Protein AF-A0ABD0RJ43-F1 (afdb_monomer_lite)

Foldseek 3Di:
DVVVVVVVVVVVVVVVVVVVPDCPPPDDDDDPRVCVVCCVPPNPVVVVVVVVVD

Secondary structure (DSSP, 8-state):
-HHHHHHHHHHHHHHHHHTS-S--S-----THHHHHHHHHHH-HHHHHHHHTT-

Radius of gyration: 18.02 Å; chains: 1; bounding box: 26×26×53 Å

pLDDT: mean 74.84, std 11.95, range [50.5, 88.81]

Sequence (54 aa):
MMWKTTALAVCLLLAGVQALDGPSYGVKLCGREFIRAVIFTCGGSRWKRSLTNT

InterPro domains:
  IPR036438 Insulin-like superfamily [SSF56994] (17-51)
  IPR051777 Insulin-like_neuropeptide_ligands [PTHR20968] (2-53)

Organism: Cirrhinus mrigala (NCBI:txid683832)

Structure (mmCIF, N/CA/C/O backbone):
data_AF-A0ABD0RJ43-F1
#
_entry.id   AF-A0ABD0RJ43-F1
#
loop_
_atom_site.group_PDB
_atom_site.id
_atom_site.type_symbol
_atom_site.label_atom_id
_atom_site.label_alt_id
_atom_site.label_comp_id
_atom_site.label_asym_id
_atom_site.label_entity_id
_atom_site.label_seq_id
_atom_site.pdbx_PDB_ins_code
_atom_site.Cartn_x
_atom_site.Cartn_y
_atom_site.Cartn_z
_atom_site.occupancy
_atom_site.B_iso_or_equiv
_atom_site.auth_seq_id
_atom_site.auth_comp_id
_atom_site.auth_asym_id
_atom_site.auth_atom_id
_atom_site.pdbx_PDB_model_num
ATOM 1 N N . MET A 1 1 ? 18.366 -16.272 -32.010 1.00 61.12 1 MET A N 1
ATOM 2 C CA . MET A 1 1 ? 18.811 -16.225 -30.595 1.00 61.12 1 MET A CA 1
ATOM 3 C C . MET A 1 1 ? 18.611 -14.871 -29.894 1.00 61.12 1 MET A C 1
ATOM 5 O O . MET A 1 1 ? 18.480 -14.901 -28.678 1.00 61.12 1 MET A O 1
ATOM 9 N N . MET A 1 2 ? 18.521 -13.716 -30.582 1.00 63.94 2 MET A N 1
ATOM 10 C CA . MET A 1 2 ? 18.366 -12.399 -29.916 1.0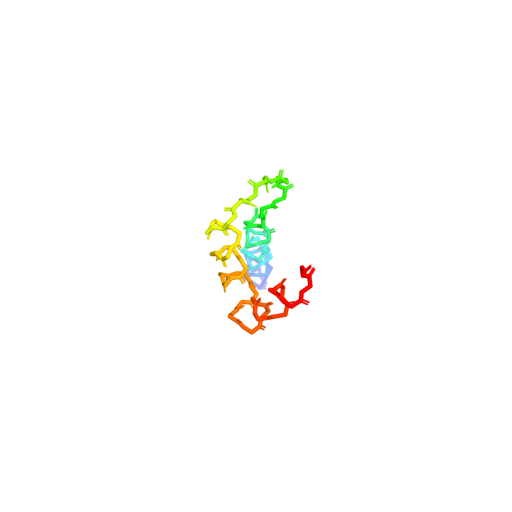0 63.94 2 MET A CA 1
ATOM 11 C C . MET A 1 2 ? 17.053 -12.179 -29.149 1.00 63.94 2 MET A C 1
ATOM 13 O O . MET A 1 2 ? 17.027 -11.413 -28.200 1.00 63.94 2 MET A O 1
ATOM 17 N N . TRP A 1 3 ? 15.955 -12.848 -29.504 1.00 84.69 3 TRP A N 1
ATOM 18 C CA . TRP A 1 3 ? 14.670 -12.568 -28.847 1.00 84.69 3 TRP A CA 1
ATOM 19 C C . TRP A 1 3 ? 14.666 -12.940 -27.353 1.00 84.69 3 TRP A C 1
ATOM 21 O O . TRP A 1 3 ? 13.999 -12.287 -26.559 1.00 84.69 3 TRP A O 1
ATOM 31 N N . LYS A 1 4 ? 15.458 -13.948 -26.945 1.00 78.12 4 LYS A N 1
ATOM 32 C CA . LYS A 1 4 ? 15.528 -14.382 -25.541 1.00 78.12 4 LYS A CA 1
ATOM 33 C C . LYS A 1 4 ? 16.198 -13.324 -24.669 1.00 78.12 4 LYS A C 1
ATOM 35 O O . LYS A 1 4 ? 15.756 -13.112 -23.548 1.00 78.12 4 LYS A O 1
ATOM 40 N N . THR A 1 5 ? 17.237 -12.657 -25.172 1.00 84.75 5 THR A N 1
ATOM 41 C CA . THR A 1 5 ? 17.913 -11.576 -24.440 1.00 84.75 5 THR A CA 1
ATOM 42 C C . THR A 1 5 ? 17.017 -10.349 -24.350 1.00 84.75 5 THR A C 1
ATOM 44 O O . THR A 1 5 ? 16.915 -9.763 -23.277 1.00 84.75 5 THR A O 1
ATOM 47 N N . THR A 1 6 ? 16.293 -10.015 -25.422 1.00 83.56 6 THR A N 1
ATOM 4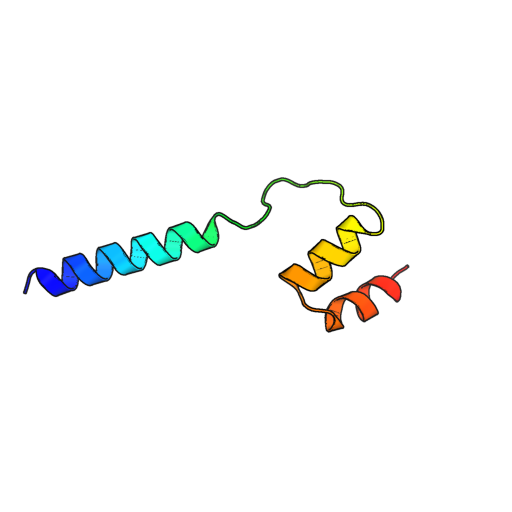8 C CA . THR A 1 6 ? 15.291 -8.940 -25.398 1.00 83.56 6 THR A CA 1
ATOM 49 C C . THR A 1 6 ? 14.161 -9.246 -24.412 1.00 83.56 6 THR A C 1
ATOM 51 O O . THR A 1 6 ? 13.815 -8.393 -23.601 1.00 83.56 6 THR A O 1
ATOM 54 N N . ALA A 1 7 ? 13.631 -10.472 -24.415 1.00 86.88 7 ALA A N 1
ATOM 55 C CA . ALA A 1 7 ? 12.576 -10.895 -23.497 1.00 86.88 7 ALA A CA 1
ATOM 56 C C . ALA A 1 7 ? 13.036 -10.856 -22.031 1.00 86.88 7 ALA A C 1
ATOM 58 O O . ALA A 1 7 ? 12.313 -10.352 -21.175 1.00 86.88 7 ALA A O 1
ATOM 59 N N . LEU A 1 8 ? 14.253 -11.328 -21.740 1.00 85.31 8 LEU A N 1
ATOM 60 C CA . LEU A 1 8 ? 14.822 -11.270 -20.392 1.00 85.31 8 LEU A CA 1
ATOM 61 C C . LEU A 1 8 ? 15.070 -9.829 -19.933 1.00 85.31 8 LEU A C 1
ATOM 63 O O . LEU A 1 8 ? 14.751 -9.505 -18.793 1.00 85.31 8 LEU A O 1
ATOM 67 N N . ALA A 1 9 ? 15.575 -8.956 -20.808 1.00 86.69 9 ALA A N 1
ATOM 68 C CA . ALA A 1 9 ? 15.794 -7.545 -20.490 1.00 86.69 9 ALA A CA 1
ATOM 69 C C . ALA A 1 9 ? 14.477 -6.813 -20.182 1.00 86.69 9 ALA A C 1
ATOM 71 O O . ALA A 1 9 ? 14.390 -6.097 -19.186 1.00 86.69 9 ALA A O 1
ATOM 72 N N . VAL A 1 10 ? 13.434 -7.043 -20.988 1.00 86.88 10 VAL A N 1
ATOM 73 C CA . VAL A 1 10 ? 12.090 -6.494 -20.743 1.00 86.88 10 VAL A CA 1
ATOM 74 C C . VAL A 1 10 ? 11.516 -7.030 -19.430 1.00 86.88 10 VAL A C 1
ATOM 76 O O . VAL A 1 10 ? 10.982 -6.260 -18.639 1.00 86.88 10 VAL A O 1
ATOM 79 N N . CYS A 1 11 ? 11.674 -8.325 -19.149 1.00 83.50 11 CYS A N 1
ATOM 80 C CA . CYS A 1 11 ? 11.192 -8.925 -17.906 1.00 83.50 11 CYS A CA 1
ATOM 81 C C . CYS A 1 11 ? 11.893 -8.341 -16.666 1.00 83.50 11 CYS A C 1
ATOM 83 O O . CYS A 1 11 ? 11.239 -8.089 -15.655 1.00 83.50 11 CYS A O 1
ATOM 85 N N . LEU A 1 12 ? 13.205 -8.085 -16.748 1.00 82.06 12 LEU A N 1
ATOM 86 C CA . LEU A 1 12 ? 13.973 -7.464 -15.666 1.00 82.06 12 LEU A CA 1
ATOM 87 C C . LEU A 1 12 ? 13.550 -6.006 -15.431 1.00 82.06 12 LEU A C 1
ATOM 89 O O . LEU A 1 12 ? 13.388 -5.587 -14.287 1.00 82.06 12 LEU A O 1
ATOM 93 N N . LEU A 1 13 ? 13.330 -5.251 -16.513 1.00 79.88 13 LEU A N 1
ATOM 94 C CA . LEU A 1 13 ? 12.836 -3.873 -16.456 1.00 79.88 13 LEU A CA 1
ATOM 95 C C . LEU A 1 13 ? 11.448 -3.802 -15.811 1.00 79.88 13 LEU A C 1
ATOM 97 O O . LEU A 1 13 ? 11.235 -2.970 -14.933 1.00 79.88 13 LEU A O 1
ATOM 101 N N . LEU A 1 14 ? 10.536 -4.705 -16.191 1.00 74.06 14 LEU A N 1
ATOM 102 C CA . LEU A 1 14 ? 9.185 -4.795 -15.626 1.00 74.06 14 LEU A CA 1
ATOM 103 C C . LEU A 1 14 ? 9.179 -5.203 -14.143 1.00 74.06 14 LEU A C 1
ATOM 105 O O . LEU A 1 14 ? 8.342 -4.730 -13.380 1.00 74.06 14 LEU A O 1
ATOM 109 N N . ALA A 1 15 ? 10.107 -6.055 -13.708 1.00 72.00 15 ALA A N 1
ATOM 110 C CA . ALA A 1 15 ? 10.240 -6.405 -12.295 1.00 72.00 15 ALA A CA 1
ATOM 111 C C . ALA A 1 15 ? 10.820 -5.246 -11.461 1.00 72.00 15 ALA A C 1
ATOM 113 O O . ALA A 1 15 ? 10.400 -5.038 -10.324 1.00 72.00 15 ALA A O 1
ATOM 114 N N . GLY A 1 16 ? 11.753 -4.473 -12.030 1.00 65.56 16 GLY A N 1
ATOM 115 C CA . GLY A 1 16 ? 12.371 -3.323 -11.364 1.00 65.56 16 GLY A CA 1
ATOM 116 C C . GLY A 1 16 ? 11.409 -2.157 -11.122 1.00 65.56 16 GLY A C 1
ATOM 117 O O . GLY A 1 16 ? 11.470 -1.535 -10.065 1.00 65.56 16 GLY A O 1
ATOM 118 N N . VAL A 1 17 ? 10.484 -1.892 -12.053 1.00 59.97 17 VAL A N 1
ATOM 119 C CA . VAL A 1 17 ? 9.455 -0.844 -11.884 1.00 59.97 17 VAL A CA 1
ATOM 120 C C . VAL A 1 17 ? 8.485 -1.159 -10.739 1.00 59.97 17 VAL A C 1
ATOM 122 O O . VAL A 1 17 ? 8.156 -0.264 -9.972 1.00 59.97 17 VAL A O 1
ATOM 125 N N . GLN A 1 18 ? 8.115 -2.427 -10.535 1.00 57.59 18 GLN A N 1
ATOM 126 C CA . GLN A 1 18 ? 7.191 -2.836 -9.460 1.00 57.59 18 GLN A CA 1
ATOM 127 C C . GLN A 1 18 ? 7.792 -2.668 -8.052 1.00 57.59 18 GLN A C 1
ATOM 129 O O . GLN A 1 18 ? 7.067 -2.583 -7.064 1.00 57.59 18 GLN A O 1
ATOM 134 N N . ALA A 1 19 ? 9.124 -2.641 -7.944 1.00 55.47 19 ALA A N 1
ATOM 135 C CA . ALA A 1 19 ? 9.830 -2.496 -6.672 1.00 55.47 19 ALA A CA 1
ATOM 136 C C . ALA A 1 19 ? 9.957 -1.032 -6.211 1.00 55.47 19 ALA A C 1
ATOM 138 O O . ALA A 1 19 ? 10.334 -0.789 -5.064 1.00 55.47 19 ALA A O 1
ATOM 139 N N . LEU A 1 20 ? 9.644 -0.062 -7.079 1.00 55.19 20 LEU A N 1
ATOM 140 C CA . LEU A 1 20 ? 9.784 1.366 -6.785 1.00 55.19 20 LEU A CA 1
ATOM 141 C C . LEU A 1 20 ? 8.503 2.011 -6.225 1.00 55.19 20 LEU A C 1
ATOM 143 O O . LEU A 1 20 ? 8.548 3.153 -5.776 1.00 55.19 20 LEU A O 1
ATOM 147 N N . ASP A 1 21 ? 7.394 1.268 -6.179 1.00 50.50 21 ASP A N 1
ATOM 148 C CA . ASP A 1 21 ? 6.097 1.704 -5.634 1.00 50.50 21 ASP A CA 1
ATOM 149 C C . ASP A 1 21 ? 5.916 1.364 -4.138 1.00 50.50 21 ASP A C 1
ATOM 151 O O . ASP A 1 21 ? 4.807 1.321 -3.602 1.00 50.50 21 ASP A O 1
ATOM 155 N N . GLY A 1 22 ? 7.014 1.115 -3.422 1.00 55.53 22 GLY A N 1
ATOM 156 C CA . GLY A 1 22 ? 7.012 1.057 -1.962 1.00 55.53 22 GLY A CA 1
ATOM 157 C C . GLY A 1 22 ? 7.185 2.463 -1.376 1.00 55.53 22 GLY A C 1
ATOM 158 O O . GLY A 1 22 ? 8.119 3.152 -1.799 1.00 55.53 22 GLY A O 1
ATOM 159 N N . PRO A 1 23 ? 6.359 2.905 -0.399 1.00 55.44 23 PRO A N 1
ATOM 160 C CA . PRO A 1 23 ? 6.476 4.219 0.235 1.00 55.44 23 PRO A CA 1
ATOM 161 C C . PRO A 1 23 ? 7.791 4.309 1.021 1.00 55.44 23 PRO A C 1
ATOM 163 O O . PRO A 1 23 ? 7.858 4.081 2.224 1.00 55.44 23 PRO A O 1
ATOM 166 N N . SER A 1 24 ? 8.862 4.622 0.298 1.00 54.47 24 SER A N 1
ATOM 167 C CA . SER A 1 24 ? 10.221 4.807 0.812 1.00 54.47 24 SER A CA 1
ATOM 168 C C . SER A 1 24 ? 10.392 6.193 1.443 1.00 54.47 24 SER A C 1
ATOM 170 O O . SER A 1 24 ? 11.415 6.496 2.050 1.00 54.47 24 SER A O 1
ATOM 172 N N . TYR A 1 25 ? 9.366 7.038 1.335 1.00 58.22 25 TYR A N 1
ATOM 173 C CA . TYR A 1 25 ? 9.217 8.256 2.107 1.00 58.22 25 TYR A CA 1
ATOM 174 C C . TYR A 1 25 ? 8.521 7.909 3.431 1.00 58.22 25 TYR A C 1
ATOM 176 O O . TYR A 1 25 ? 7.387 7.434 3.456 1.00 58.22 25 TYR A O 1
ATOM 184 N N . GLY A 1 26 ? 9.196 8.129 4.559 1.00 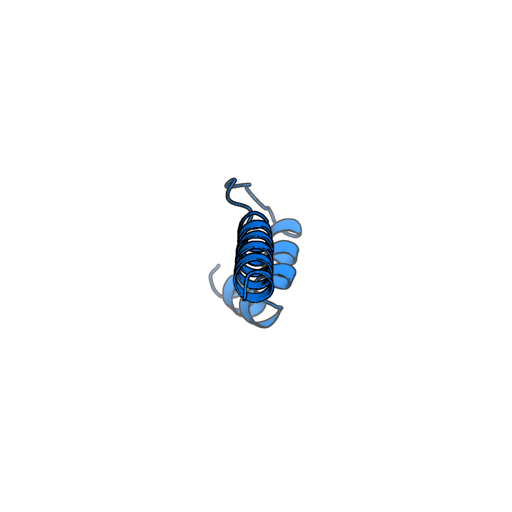61.94 26 GLY A N 1
ATOM 185 C CA . GLY A 1 26 ? 8.586 7.970 5.879 1.00 61.94 26 GLY A CA 1
ATOM 186 C C . GLY A 1 26 ? 7.500 9.023 6.107 1.00 61.94 26 GLY A C 1
ATOM 187 O O . GLY A 1 26 ? 7.772 10.076 6.676 1.00 61.94 26 GLY A O 1
ATOM 188 N N . VAL A 1 27 ? 6.270 8.765 5.657 1.00 72.50 27 VAL A N 1
ATOM 189 C CA . VAL A 1 27 ? 5.097 9.581 6.001 1.00 72.50 27 VAL A CA 1
ATOM 190 C C . VAL A 1 27 ? 4.520 9.141 7.337 1.00 72.50 27 VAL A C 1
ATOM 192 O O . VAL A 1 27 ? 4.299 7.956 7.584 1.00 72.50 27 VAL A O 1
ATOM 195 N N . LYS A 1 28 ? 4.224 10.114 8.204 1.00 76.00 28 LYS A N 1
ATOM 196 C CA . LYS A 1 28 ? 3.441 9.869 9.418 1.00 76.00 28 LYS A CA 1
ATOM 197 C C . LYS A 1 28 ? 1.989 9.620 9.029 1.00 76.00 28 LYS A C 1
ATOM 199 O O . LYS A 1 28 ? 1.236 10.551 8.761 1.00 76.00 28 LYS A O 1
ATOM 204 N N . LEU A 1 29 ? 1.607 8.352 9.009 1.00 83.19 29 LEU A N 1
ATOM 205 C CA . LEU A 1 29 ? 0.216 7.946 8.896 1.00 83.19 29 LEU A CA 1
ATOM 206 C C . LEU A 1 29 ? -0.412 7.942 10.290 1.00 83.19 29 LEU A C 1
ATOM 208 O O . LEU A 1 29 ? 0.091 7.289 11.201 1.00 83.19 29 LEU A O 1
ATOM 212 N N . CYS A 1 30 ? -1.520 8.661 10.452 1.00 83.38 30 CYS A N 1
ATOM 213 C CA . CYS A 1 30 ? -2.246 8.741 11.718 1.00 83.38 30 CYS A CA 1
ATOM 214 C C . CYS A 1 30 ? -3.606 8.044 11.597 1.00 83.38 30 CYS A C 1
ATOM 216 O O . CYS A 1 30 ? -4.313 8.195 10.597 1.00 83.38 30 CYS A O 1
ATOM 218 N N . GLY A 1 31 ? -3.988 7.292 12.632 1.00 86.06 31 GLY A N 1
ATOM 219 C CA . GLY A 1 31 ? -5.320 6.698 12.770 1.00 86.06 31 GLY A CA 1
ATOM 220 C C . GLY A 1 31 ? -5.762 5.876 11.553 1.00 86.06 31 GLY A C 1
ATOM 221 O O . GLY A 1 31 ? -5.226 4.803 11.281 1.00 86.06 31 GLY A O 1
ATOM 222 N N . ARG A 1 32 ? -6.761 6.384 10.817 1.00 87.69 32 ARG A N 1
ATOM 223 C CA . ARG A 1 32 ? -7.393 5.677 9.687 1.00 87.69 32 ARG A CA 1
ATOM 224 C C . ARG A 1 32 ? -6.458 5.465 8.502 1.00 87.69 32 ARG A C 1
ATOM 226 O O . ARG A 1 32 ? -6.567 4.439 7.837 1.00 87.69 32 ARG A O 1
ATOM 233 N N . GLU A 1 33 ? -5.533 6.388 8.262 1.00 88.25 33 GLU A N 1
ATOM 234 C CA . GLU A 1 33 ? -4.588 6.247 7.150 1.00 88.25 33 GLU A CA 1
ATOM 235 C C . GLU A 1 33 ? -3.520 5.190 7.457 1.00 88.25 33 GLU A C 1
ATOM 237 O O . GLU A 1 33 ? -3.111 4.450 6.565 1.00 88.25 33 GLU A O 1
ATOM 242 N N . PHE A 1 34 ? -3.151 5.022 8.735 1.00 84.94 34 PH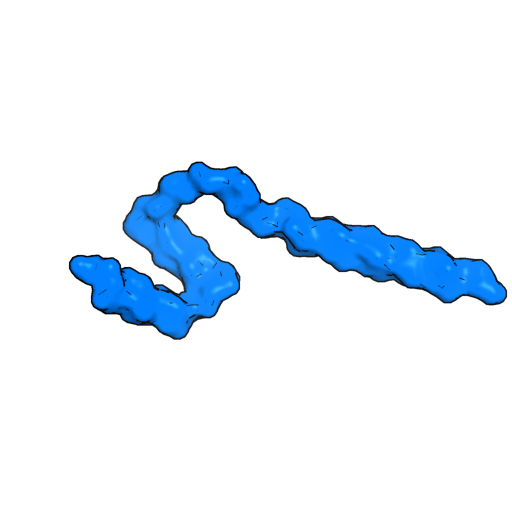E A N 1
ATOM 243 C CA . PHE A 1 34 ? -2.281 3.924 9.173 1.00 84.94 34 PHE A CA 1
ATOM 244 C C . PHE A 1 34 ? -2.970 2.572 8.979 1.00 84.94 34 PHE A C 1
ATOM 246 O O . PHE A 1 34 ? -2.410 1.654 8.385 1.00 84.94 34 PHE A O 1
ATOM 253 N N . ILE A 1 35 ? -4.228 2.479 9.410 1.00 88.56 35 ILE A N 1
ATOM 254 C CA . ILE A 1 35 ? -5.048 1.280 9.246 1.00 88.56 35 ILE A CA 1
ATOM 255 C C . ILE A 1 35 ? -5.158 0.882 7.767 1.00 88.56 35 ILE A C 1
ATOM 257 O O . ILE A 1 35 ? -4.908 -0.274 7.425 1.00 88.56 35 ILE A O 1
ATOM 261 N N . ARG A 1 36 ? -5.492 1.828 6.877 1.00 87.81 36 ARG A N 1
ATOM 262 C CA . ARG A 1 36 ? -5.610 1.550 5.437 1.00 87.81 36 ARG A CA 1
ATOM 263 C C . ARG A 1 36 ? -4.297 1.075 4.831 1.00 87.81 36 ARG A C 1
ATOM 265 O O . ARG A 1 36 ? -4.309 0.092 4.093 1.00 87.81 36 ARG A O 1
ATOM 272 N N . ALA A 1 37 ? -3.182 1.715 5.176 1.00 87.69 37 ALA A N 1
ATOM 273 C CA . ALA A 1 37 ? -1.871 1.297 4.694 1.00 87.69 37 ALA A CA 1
ATOM 274 C C . ALA A 1 37 ? -1.519 -0.123 5.156 1.00 87.69 37 ALA A C 1
ATOM 276 O O . ALA A 1 37 ? -1.045 -0.920 4.349 1.00 87.69 37 ALA A O 1
ATOM 277 N N . VAL A 1 38 ? -1.809 -0.485 6.411 1.00 86.69 38 VAL A N 1
ATOM 278 C CA . VAL A 1 38 ? -1.562 -1.844 6.923 1.00 86.69 38 VAL A CA 1
ATOM 279 C C . VAL A 1 38 ? -2.437 -2.877 6.214 1.00 86.69 38 VAL A C 1
ATOM 281 O O . VAL A 1 38 ? -1.933 -3.932 5.846 1.00 86.69 38 VAL A O 1
ATOM 284 N N . ILE A 1 39 ? -3.720 -2.602 5.970 1.00 88.81 39 ILE A N 1
ATOM 285 C CA . ILE A 1 39 ? -4.587 -3.542 5.237 1.00 88.81 39 ILE A CA 1
ATOM 286 C C . ILE A 1 39 ? -4.105 -3.722 3.797 1.00 88.81 39 ILE A C 1
ATOM 288 O O . ILE A 1 39 ? -4.027 -4.853 3.326 1.00 88.81 39 ILE A O 1
ATOM 292 N N . PHE A 1 40 ? -3.786 -2.625 3.109 1.00 86.31 40 PHE A N 1
ATOM 293 C CA . PHE A 1 40 ? -3.376 -2.653 1.707 1.00 86.31 40 PHE A CA 1
ATOM 294 C C . PHE A 1 40 ? -2.038 -3.379 1.509 1.00 86.31 40 PHE A C 1
ATOM 296 O O . PHE A 1 40 ? -1.887 -4.146 0.566 1.00 86.31 40 PHE A O 1
ATOM 303 N N . THR A 1 41 ? -1.084 -3.176 2.421 1.00 84.31 41 THR A N 1
ATOM 304 C CA . THR A 1 41 ? 0.277 -3.733 2.305 1.00 84.31 41 THR A CA 1
ATOM 305 C C . THR A 1 41 ? 0.449 -5.089 2.988 1.00 84.31 41 THR A C 1
ATOM 307 O O . THR A 1 41 ? 1.161 -5.953 2.487 1.00 84.31 41 THR A O 1
ATOM 310 N N . CYS A 1 42 ? -0.179 -5.288 4.146 1.00 84.88 42 CYS A N 1
ATOM 311 C CA . CYS A 1 42 ? 0.026 -6.456 5.004 1.00 84.88 42 CYS A CA 1
ATOM 312 C C . CYS A 1 42 ? -1.220 -7.338 5.155 1.00 84.88 42 CYS A C 1
ATOM 314 O O . CYS A 1 42 ? -1.139 -8.400 5.778 1.00 84.88 42 CYS A O 1
ATOM 316 N N . GLY A 1 43 ? -2.375 -6.900 4.651 1.00 84.00 43 GLY A N 1
ATOM 317 C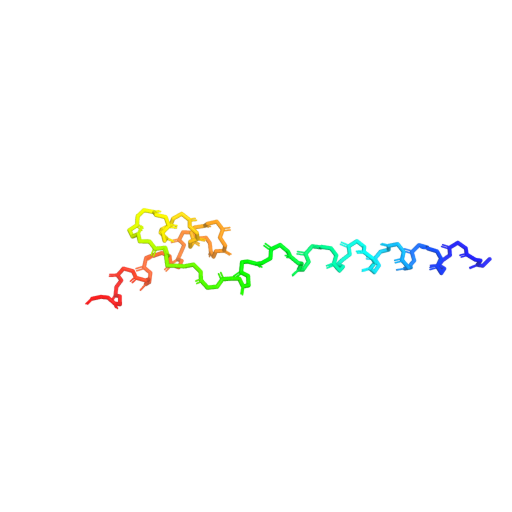 CA . GLY A 1 43 ? -3.659 -7.547 4.893 1.00 84.00 43 GLY A CA 1
ATOM 318 C C . GLY A 1 43 ? -4.232 -7.282 6.293 1.00 84.00 43 GLY A C 1
ATOM 319 O O . GLY A 1 43 ? -3.564 -6.814 7.219 1.00 84.00 43 GLY A O 1
ATOM 320 N N . GLY A 1 44 ? -5.511 -7.624 6.477 1.00 80.94 44 GLY A N 1
ATOM 321 C CA . GLY A 1 44 ? -6.234 -7.394 7.737 1.00 80.94 44 GLY A CA 1
ATOM 322 C C . GLY A 1 44 ? -5.716 -8.195 8.943 1.00 80.94 44 GLY A C 1
ATOM 323 O O . GLY A 1 44 ? -5.931 -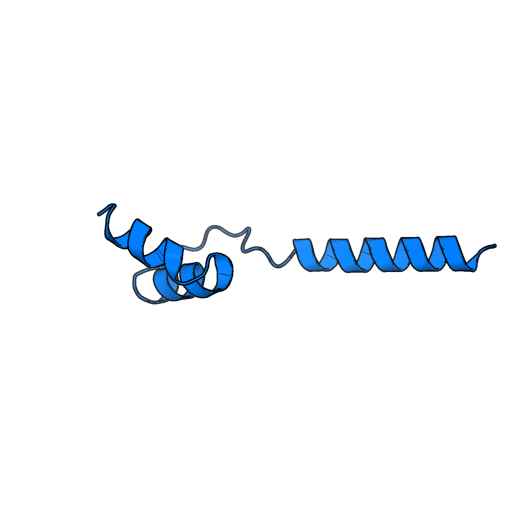7.798 10.087 1.00 80.94 44 GLY A O 1
ATOM 324 N N . SER A 1 45 ? -4.982 -9.291 8.724 1.00 79.81 45 SER A N 1
ATOM 325 C CA . SER A 1 45 ? -4.445 -10.137 9.804 1.00 79.81 45 SER A CA 1
ATOM 326 C C . SER A 1 45 ? -3.401 -9.414 10.663 1.00 79.81 45 SER A C 1
ATOM 328 O O . SER A 1 45 ? -3.361 -9.602 11.882 1.00 79.81 45 SER A O 1
ATOM 330 N N . ARG A 1 46 ? -2.580 -8.545 10.057 1.00 74.50 46 ARG A N 1
ATOM 331 C CA . ARG A 1 46 ? -1.587 -7.744 10.788 1.00 74.50 46 ARG A CA 1
ATOM 332 C C . ARG A 1 46 ? -2.201 -6.580 11.548 1.00 74.50 46 ARG A C 1
ATOM 334 O O . ARG A 1 46 ? -1.699 -6.255 12.623 1.00 74.50 46 ARG A O 1
ATOM 341 N N . TRP A 1 47 ? -3.302 -6.009 11.060 1.00 73.81 47 TRP A N 1
ATOM 342 C CA . TRP A 1 47 ? -4.007 -4.940 11.770 1.00 73.81 47 TRP A CA 1
ATOM 343 C C . TRP A 1 47 ? -4.385 -5.385 13.193 1.00 73.81 47 TRP A C 1
ATOM 345 O O . TRP A 1 47 ? -4.041 -4.706 14.162 1.00 73.81 47 TRP A O 1
ATOM 355 N N . LYS A 1 48 ? -4.961 -6.582 13.356 1.00 73.00 48 LYS A N 1
ATOM 356 C CA . LYS A 1 48 ? -5.319 -7.120 14.683 1.00 73.00 48 LYS A CA 1
ATOM 357 C C . LYS A 1 48 ? -4.129 -7.182 15.653 1.00 73.00 48 LYS A C 1
ATOM 359 O O . LYS A 1 48 ? -4.288 -6.912 16.840 1.00 73.00 48 LYS A O 1
ATOM 364 N N . ARG A 1 49 ? -2.929 -7.490 15.148 1.00 69.88 49 ARG A N 1
ATOM 365 C CA . ARG A 1 49 ? -1.691 -7.548 15.945 1.00 69.88 49 ARG A CA 1
ATOM 366 C C . ARG A 1 49 ? -1.180 -6.157 16.325 1.00 69.88 49 ARG A C 1
ATOM 368 O O . ARG A 1 49 ? -0.705 -5.982 17.438 1.00 69.88 49 ARG A O 1
ATOM 375 N N . SER A 1 50 ? -1.328 -5.179 15.431 1.00 67.31 50 SER A N 1
ATOM 376 C CA . SER A 1 50 ? -0.917 -3.793 15.676 1.00 67.31 50 SER A CA 1
ATOM 377 C C . SER A 1 50 ? -1.796 -3.083 16.712 1.00 67.31 50 SER A C 1
ATOM 379 O O . SER A 1 50 ? -1.271 -2.287 17.476 1.00 67.31 50 SER A O 1
ATOM 381 N N . LEU A 1 51 ? -3.101 -3.388 16.775 1.00 71.31 51 LEU A N 1
ATOM 382 C CA . LEU A 1 51 ? -3.999 -2.874 17.827 1.00 71.31 51 LEU A CA 1
ATOM 383 C C . LEU A 1 51 ? -3.732 -3.484 19.208 1.00 71.31 51 LEU A C 1
ATOM 385 O O . LEU A 1 51 ? -4.107 -2.906 20.215 1.00 71.31 51 LEU A O 1
ATOM 389 N N . THR A 1 52 ? -3.129 -4.672 19.260 1.00 73.56 52 THR A N 1
ATOM 390 C CA . THR A 1 52 ? -2.808 -5.346 20.530 1.00 73.56 52 THR A CA 1
ATOM 391 C C . THR A 1 52 ? -1.479 -4.844 21.118 1.00 73.56 52 THR A C 1
ATOM 393 O O . THR A 1 52 ? -1.114 -5.221 22.223 1.00 73.56 52 THR A O 1
ATOM 396 N N . ASN A 1 53 ? -0.722 -4.025 20.379 1.00 60.41 53 ASN A N 1
ATOM 397 C CA . ASN A 1 53 ? 0.595 -3.521 20.781 1.00 60.41 53 ASN A CA 1
ATOM 398 C C . ASN A 1 53 ? 0.571 -2.030 21.173 1.00 60.41 53 ASN A C 1
ATOM 400 O O . ASN A 1 53 ? 1.577 -1.341 21.045 1.00 60.41 53 ASN A O 1
ATOM 404 N N . THR A 1 54 ? -0.586 -1.543 21.616 1.00 52.59 54 THR A N 1
ATOM 405 C CA . THR A 1 54 ? -0.777 -0.244 22.280 1.00 52.59 54 THR A CA 1
ATOM 406 C C . THR A 1 54 ? -1.276 -0.497 23.685 1.00 52.59 54 THR A C 1
ATOM 408 O O . THR A 1 54 ? -0.738 0.132 24.616 1.00 52.59 54 THR A O 1
#